Protein AF-A0AA41S5Z2-F1 (afdb_monomer)

Sequence (110 aa):
MTKKETYRRKQRKEHMEEEDEIAALGLGLGPSTSISQEDLEELMICIKKDPYLKPIVEDIETGGPIVMMRYLNDPGVLQKLAQAMGFGDLGDNSVGHNAPNADVEAQTAN

Secondary structure (DSSP, 8-state):
--HHHHHHHHHHHHHHHTTTGGGGGS----S-----HHHHHHHHHHHHH-TTHHHHHHHHHHHHHHHHHHHHT-HHHHHHHHHHTT---SS-------------------

pLDDT: mean 70.24, std 18.86, range [41.06, 94.75]

Solvent-accessible surface area (backbone atoms only — not comparable to full-atom values): 7024 Å² total; per-residue (Å²): 137,54,74,70,55,55,48,57,50,48,56,57,44,58,73,50,52,70,73,51,57,61,71,73,70,77,58,87,72,62,80,78,78,83,72,48,70,68,59,49,52,52,33,51,51,50,39,59,66,34,85,76,46,26,64,54,52,55,46,27,73,73,55,35,72,68,41,42,52,56,45,69,71,32,71,72,55,40,47,53,51,33,41,50,68,69,68,47,80,86,71,83,91,81,84,88,78,82,78,81,77,74,82,84,89,79,83,80,89,132

Radius of gyration: 22.08 Å; Cα contacts (8 Å, |Δi|>4): 39; chains: 1; bounding box: 57×53×43 Å

Foldseek 3Di:
DDPVVVVVVVVVVVVVVVVCPVVPPPPPPDDVPPQDPVNVVVLVVQQCPPPVNVVLVVCCVVVPPVSVVVQVPPPVSVLVNCVSSVNNPPDDDDDDDDDPPPDPPDDDDD

Mean predicted aligned error: 17.23 Å

Organism: Papaver nudicaule (NCBI:txid74823)

Structure (mmCIF, N/CA/C/O backbone):
data_AF-A0AA41S5Z2-F1
#
_entry.id   AF-A0AA41S5Z2-F1
#
loop_
_atom_site.group_PDB
_atom_site.id
_atom_site.type_symbol
_atom_site.label_atom_id
_atom_site.label_alt_id
_atom_site.label_comp_id
_atom_site.label_asym_id
_atom_site.label_entity_id
_atom_site.label_seq_id
_atom_site.pdbx_PDB_ins_code
_atom_site.Cartn_x
_atom_site.Cartn_y
_atom_site.Cartn_z
_atom_site.occupancy
_atom_site.B_iso_or_equiv
_atom_site.auth_seq_id
_atom_site.auth_comp_id
_atom_site.auth_asym_id
_atom_site.auth_atom_id
_atom_site.pdbx_PDB_model_num
ATOM 1 N N . MET A 1 1 ? 42.984 -1.625 29.738 1.00 54.62 1 MET A N 1
ATOM 2 C CA . MET A 1 1 ? 41.620 -2.008 29.301 1.00 54.62 1 MET A CA 1
ATOM 3 C C . MET A 1 1 ? 41.354 -3.452 29.699 1.00 54.62 1 MET A C 1
ATOM 5 O O . MET A 1 1 ? 42.223 -4.289 29.487 1.00 54.62 1 MET A O 1
ATOM 9 N N . THR A 1 2 ? 40.212 -3.746 30.328 1.00 70.75 2 THR A N 1
ATOM 10 C CA . THR A 1 2 ? 39.885 -5.099 30.820 1.00 70.75 2 THR A CA 1
ATOM 11 C C . THR A 1 2 ? 39.111 -5.896 29.769 1.00 70.75 2 THR A C 1
ATOM 13 O O . THR A 1 2 ? 38.352 -5.324 28.990 1.00 70.75 2 THR A O 1
ATOM 16 N N . LYS A 1 3 ? 39.252 -7.231 29.765 1.00 72.81 3 LYS A N 1
ATOM 17 C CA . LYS A 1 3 ? 38.545 -8.133 28.828 1.00 72.81 3 LYS A CA 1
ATOM 18 C C . LYS A 1 3 ? 37.016 -7.937 28.825 1.00 72.81 3 LYS A C 1
ATOM 20 O O . LYS A 1 3 ? 36.357 -8.139 27.811 1.00 72.81 3 LYS A O 1
ATOM 25 N N . LYS A 1 4 ? 36.450 -7.496 29.955 1.00 70.12 4 LYS A N 1
ATOM 26 C CA . LYS A 1 4 ? 35.018 -7.189 30.114 1.00 70.12 4 LYS A CA 1
ATOM 27 C C . LYS A 1 4 ? 34.593 -5.929 29.350 1.00 70.12 4 LYS A C 1
ATOM 29 O O . LYS A 1 4 ? 33.440 -5.805 28.945 1.00 70.12 4 LYS A O 1
ATOM 34 N N . GLU A 1 5 ? 35.510 -4.991 29.147 1.00 73.50 5 GLU A N 1
ATOM 35 C CA . GLU A 1 5 ? 35.255 -3.764 28.397 1.00 73.50 5 GLU A CA 1
ATOM 36 C C . GLU A 1 5 ? 35.348 -3.981 26.888 1.00 73.50 5 GLU A C 1
ATOM 38 O O . GLU A 1 5 ? 34.506 -3.478 26.146 1.00 73.50 5 GLU A O 1
ATOM 43 N N . THR A 1 6 ? 36.276 -4.828 26.439 1.00 72.25 6 THR A N 1
ATOM 44 C CA . THR A 1 6 ? 36.299 -5.308 25.053 1.00 72.25 6 THR A CA 1
ATOM 45 C C . THR A 1 6 ? 35.064 -6.138 24.723 1.00 72.25 6 THR A C 1
ATOM 47 O O . THR A 1 6 ? 34.484 -5.927 23.666 1.00 72.25 6 THR A O 1
ATOM 50 N N . TYR A 1 7 ? 34.586 -6.993 25.634 1.00 67.56 7 TYR A N 1
ATOM 51 C CA . TYR A 1 7 ? 33.338 -7.740 25.430 1.00 67.56 7 TYR A CA 1
ATOM 52 C C . TYR A 1 7 ? 32.114 -6.819 25.325 1.00 67.56 7 TYR A C 1
ATOM 54 O O . TYR A 1 7 ? 31.325 -6.950 24.399 1.00 67.56 7 TYR A O 1
ATOM 62 N N . ARG A 1 8 ? 31.989 -5.814 26.205 1.00 70.94 8 ARG A N 1
ATOM 63 C CA . ARG A 1 8 ? 30.898 -4.821 26.124 1.00 70.94 8 ARG A CA 1
ATOM 64 C C . ARG A 1 8 ? 30.960 -3.919 24.893 1.00 70.94 8 ARG A C 1
ATOM 66 O O . ARG A 1 8 ? 29.935 -3.361 24.514 1.00 70.94 8 ARG A O 1
ATOM 73 N N . ARG A 1 9 ? 32.143 -3.714 24.309 1.00 68.62 9 ARG A N 1
ATOM 74 C CA . ARG A 1 9 ? 32.287 -3.041 23.010 1.00 68.62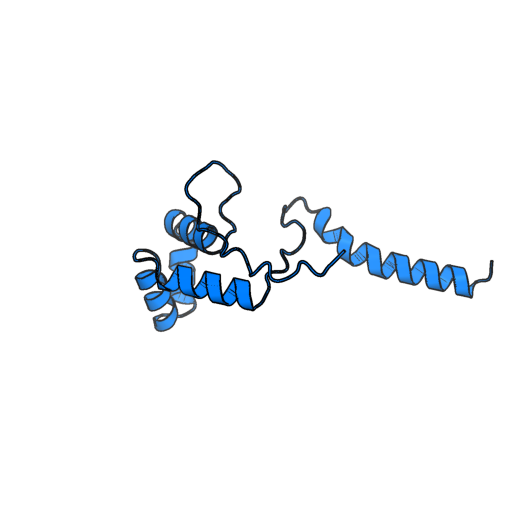 9 ARG A CA 1
ATOM 75 C C . ARG A 1 9 ? 31.954 -3.973 21.852 1.00 68.62 9 ARG A C 1
ATOM 77 O O . ARG A 1 9 ? 31.330 -3.517 20.908 1.00 68.62 9 ARG A O 1
ATOM 84 N N . LYS A 1 10 ? 32.328 -5.250 21.945 1.00 67.81 10 LYS A N 1
ATOM 85 C CA . LYS A 1 10 ? 32.035 -6.258 20.923 1.00 67.81 10 LYS A CA 1
ATOM 86 C C . LYS A 1 10 ? 30.533 -6.521 20.814 1.00 67.81 10 LYS A C 1
ATOM 88 O O . LYS A 1 10 ? 29.994 -6.393 19.732 1.00 67.81 10 LYS A O 1
ATOM 93 N N . GLN A 1 11 ? 29.857 -6.701 21.945 1.00 60.00 11 GLN A N 1
ATOM 94 C CA . GLN A 1 11 ? 28.401 -6.876 22.005 1.00 60.00 11 GLN A CA 1
ATOM 95 C C . GLN A 1 11 ? 27.626 -5.638 21.517 1.00 60.00 11 GLN A C 1
ATOM 97 O O . GLN A 1 11 ? 26.574 -5.767 20.911 1.00 60.00 11 GLN A O 1
ATOM 102 N N . ARG A 1 12 ? 28.163 -4.424 21.726 1.00 61.88 12 ARG A N 1
ATOM 103 C CA . ARG A 1 12 ? 27.578 -3.187 21.173 1.00 61.88 12 ARG A CA 1
ATOM 104 C C . ARG A 1 12 ? 27.844 -2.985 19.680 1.00 61.88 12 ARG A C 1
ATOM 106 O O . ARG A 1 12 ? 27.122 -2.216 19.066 1.00 61.88 12 ARG A O 1
ATOM 113 N N . LYS A 1 13 ? 28.879 -3.620 19.123 1.00 56.84 13 LYS A N 1
ATOM 114 C CA . LYS A 1 13 ? 29.130 -3.631 17.677 1.00 56.84 13 LYS A CA 1
ATOM 115 C C . LYS A 1 13 ? 28.305 -4.705 16.978 1.00 56.84 13 LYS A C 1
ATOM 117 O O . LYS A 1 13 ? 27.675 -4.393 15.987 1.00 56.84 13 LYS A O 1
ATOM 122 N N . GLU A 1 14 ? 28.229 -5.908 17.544 1.00 59.59 14 GLU A N 1
ATOM 123 C CA . GLU A 1 14 ? 27.405 -7.001 17.007 1.00 59.59 14 GLU A CA 1
ATOM 124 C C . GLU A 1 14 ? 25.915 -6.605 16.955 1.00 59.59 14 GLU A C 1
ATOM 126 O O . GLU A 1 14 ? 25.272 -6.820 15.940 1.00 59.59 14 GLU A O 1
ATOM 131 N N . HIS A 1 15 ? 25.394 -5.901 17.970 1.00 48.28 15 HIS A N 1
ATOM 132 C CA . HIS A 1 15 ? 24.005 -5.402 17.981 1.00 48.28 15 HIS A CA 1
ATOM 133 C C . HIS A 1 15 ? 23.759 -4.157 17.097 1.00 48.28 15 HIS A C 1
ATOM 135 O O . HIS A 1 15 ? 22.641 -3.657 17.029 1.00 48.28 15 HIS A O 1
ATOM 141 N N . MET A 1 16 ? 24.807 -3.602 16.483 1.00 47.47 16 MET A N 1
ATOM 142 C CA . MET A 1 16 ? 24.726 -2.456 15.567 1.00 47.47 16 MET A CA 1
ATOM 143 C C . MET A 1 16 ? 24.994 -2.881 14.115 1.00 47.47 16 MET A C 1
ATOM 145 O O . MET A 1 16 ? 24.580 -2.184 13.201 1.00 47.47 16 MET A O 1
ATOM 149 N N . GLU A 1 17 ? 25.646 -4.030 13.904 1.00 50.41 17 GLU A N 1
ATOM 150 C CA . GLU A 1 17 ? 25.942 -4.595 12.580 1.00 50.41 17 GLU A CA 1
ATOM 151 C C . GLU A 1 17 ? 24.773 -5.422 12.002 1.00 50.41 17 GLU A C 1
ATOM 153 O O . GLU A 1 17 ? 24.702 -5.574 10.789 1.00 50.41 17 GLU A O 1
ATOM 158 N N . GLU A 1 18 ? 23.816 -5.885 12.819 1.00 50.81 18 GLU A N 1
ATOM 159 C CA . GLU A 1 18 ? 22.591 -6.549 12.319 1.00 50.81 18 GLU A CA 1
ATOM 160 C C . GLU A 1 18 ? 21.578 -5.552 11.709 1.00 50.81 18 GLU A C 1
ATOM 162 O O . GLU A 1 18 ? 20.816 -5.906 10.815 1.00 50.81 18 GLU A O 1
ATOM 167 N N . GLU A 1 19 ? 21.625 -4.276 12.110 1.00 50.69 19 GLU A N 1
ATOM 168 C CA . GLU A 1 19 ? 20.774 -3.201 11.563 1.00 50.69 19 GLU A CA 1
ATOM 169 C C . GLU A 1 19 ? 21.356 -2.574 10.273 1.00 50.69 19 GLU A C 1
ATOM 171 O O . GLU A 1 19 ? 20.627 -1.944 9.509 1.00 50.69 19 GLU A O 1
ATOM 176 N N . ASP A 1 20 ? 22.654 -2.765 9.997 1.00 47.16 20 ASP A N 1
ATOM 177 C CA . ASP A 1 20 ? 23.347 -2.207 8.817 1.00 47.16 20 ASP A CA 1
ATOM 178 C C . ASP A 1 20 ? 23.361 -3.178 7.611 1.00 47.16 20 ASP A C 1
ATOM 180 O O . ASP A 1 20 ? 23.601 -2.761 6.475 1.00 47.16 20 ASP A O 1
ATOM 184 N N . GLU A 1 21 ? 23.076 -4.475 7.805 1.00 44.22 21 GLU A N 1
ATOM 185 C CA . GLU A 1 21 ? 23.125 -5.471 6.716 1.00 44.22 21 GLU A CA 1
ATOM 186 C C . GLU A 1 21 ? 21.994 -5.300 5.680 1.00 44.22 21 GLU A C 1
ATOM 188 O O . GLU A 1 21 ? 22.167 -5.641 4.506 1.00 44.22 21 GLU A O 1
ATOM 193 N N . ILE A 1 22 ? 20.868 -4.683 6.059 1.00 48.72 22 ILE A N 1
ATOM 194 C CA . ILE A 1 22 ? 19.761 -4.382 5.130 1.00 48.72 22 ILE A CA 1
ATOM 195 C C . ILE A 1 22 ? 20.125 -3.273 4.128 1.00 48.72 22 ILE A C 1
ATOM 197 O O . ILE A 1 22 ? 19.588 -3.241 3.021 1.00 48.72 22 ILE A O 1
ATOM 201 N N . ALA A 1 23 ? 21.085 -2.403 4.461 1.00 46.62 23 ALA A N 1
ATOM 202 C CA . ALA A 1 23 ? 21.546 -1.337 3.571 1.00 46.62 23 ALA A CA 1
ATOM 203 C C . ALA A 1 23 ? 22.425 -1.857 2.412 1.00 46.62 23 ALA A C 1
ATOM 205 O O . ALA A 1 23 ? 22.542 -1.202 1.374 1.00 46.62 23 ALA A O 1
ATOM 206 N N . ALA A 1 24 ? 23.034 -3.041 2.552 1.00 43.94 24 ALA A N 1
ATOM 207 C CA . ALA A 1 24 ? 24.027 -3.556 1.605 1.00 43.94 24 ALA A CA 1
ATOM 208 C C . ALA A 1 24 ? 23.436 -4.313 0.398 1.00 43.94 24 ALA A C 1
ATOM 210 O O . ALA A 1 24 ? 24.149 -4.550 -0.579 1.00 43.94 24 ALA A O 1
ATOM 211 N N . LEU A 1 25 ? 22.146 -4.672 0.418 1.00 45.78 25 LEU A N 1
ATOM 212 C CA . LEU A 1 25 ? 21.514 -5.453 -0.658 1.00 45.78 25 LEU A CA 1
ATOM 213 C C . LEU A 1 25 ? 20.907 -4.623 -1.798 1.00 45.78 25 LEU A C 1
ATOM 215 O O . LEU A 1 25 ? 20.258 -5.189 -2.674 1.00 45.78 25 LEU A O 1
ATOM 219 N N . GLY A 1 26 ? 21.122 -3.304 -1.843 1.00 43.88 26 GLY A N 1
ATOM 220 C CA . GLY A 1 26 ? 20.739 -2.481 -3.001 1.00 43.88 26 GLY A CA 1
ATOM 221 C C . GLY A 1 26 ? 19.235 -2.464 -3.317 1.00 43.88 26 GLY A C 1
ATOM 222 O O . GLY A 1 26 ? 18.827 -1.935 -4.349 1.00 43.88 26 GLY A O 1
ATOM 223 N N . LEU A 1 27 ? 18.402 -3.010 -2.431 1.00 49.06 27 LEU A N 1
ATOM 224 C CA . LEU A 1 27 ? 16.971 -2.770 -2.403 1.00 49.06 27 LEU A CA 1
ATOM 225 C C . LEU A 1 27 ? 16.790 -1.552 -1.509 1.00 49.06 27 LEU A C 1
ATOM 227 O O . LEU A 1 27 ? 16.849 -1.672 -0.292 1.00 49.06 27 LEU A O 1
ATOM 231 N N . GLY A 1 28 ? 16.662 -0.377 -2.127 1.00 44.19 28 GLY A N 1
ATOM 232 C CA . GLY A 1 28 ? 16.548 0.932 -1.477 1.00 44.19 28 GLY A CA 1
ATOM 233 C C . GLY A 1 28 ? 15.281 1.128 -0.640 1.00 44.19 28 GLY A C 1
ATOM 234 O O . GLY A 1 28 ? 14.576 2.115 -0.812 1.00 44.19 28 GLY A O 1
ATOM 235 N N . LEU A 1 29 ? 14.989 0.209 0.274 1.00 48.81 29 LEU A N 1
ATOM 236 C CA . LEU A 1 29 ? 14.151 0.464 1.430 1.00 48.81 29 LEU A CA 1
ATOM 237 C C . LEU A 1 29 ? 15.079 1.105 2.462 1.00 48.81 29 LEU A C 1
ATOM 239 O O . LEU A 1 29 ? 15.788 0.420 3.193 1.00 48.81 29 LEU A O 1
ATOM 243 N N . GLY A 1 30 ? 15.146 2.439 2.410 1.00 50.53 30 GLY A N 1
ATOM 244 C CA . GLY A 1 30 ? 15.841 3.268 3.394 1.00 50.53 30 GLY A CA 1
ATOM 245 C C . GLY A 1 30 ? 15.284 3.074 4.814 1.00 50.53 30 GLY A C 1
ATOM 246 O O . GLY A 1 30 ? 14.506 2.144 5.032 1.00 50.53 30 GLY A O 1
ATOM 247 N N . PRO A 1 31 ? 15.666 3.924 5.792 1.00 52.59 31 PRO A N 1
ATOM 248 C CA . PRO A 1 31 ? 15.248 3.760 7.185 1.00 52.59 31 PRO A CA 1
ATOM 249 C C . PRO A 1 31 ? 13.747 3.510 7.211 1.00 52.59 31 PRO A C 1
ATOM 251 O O . PRO A 1 31 ? 13.013 4.313 6.636 1.00 52.59 31 PRO A O 1
ATOM 254 N N . SER A 1 32 ? 13.333 2.374 7.791 1.00 52.91 32 SER A N 1
ATOM 255 C CA . SER A 1 32 ? 11.927 2.017 7.977 1.00 52.91 32 SER A CA 1
ATOM 256 C C . SER A 1 32 ? 11.227 3.275 8.445 1.00 52.91 32 SER A C 1
ATOM 258 O O . SER A 1 32 ? 11.471 3.706 9.572 1.00 52.91 32 SER A O 1
ATOM 260 N N . THR A 1 33 ? 10.476 3.926 7.554 1.00 56.34 33 THR A N 1
ATOM 261 C CA . THR A 1 33 ? 9.827 5.196 7.853 1.00 56.34 33 THR A CA 1
ATOM 262 C C . THR A 1 33 ? 8.943 4.894 9.040 1.00 56.34 33 THR A C 1
ATOM 264 O O . THR A 1 33 ? 7.969 4.157 8.901 1.00 56.34 33 THR A O 1
ATOM 267 N N . SER A 1 34 ? 9.360 5.323 10.229 1.00 67.44 34 SER A N 1
ATOM 268 C CA . SER A 1 34 ? 8.626 5.090 11.459 1.00 67.44 34 SER A CA 1
ATOM 269 C C . SER A 1 34 ? 7.425 6.012 11.393 1.00 67.44 34 SER A C 1
ATOM 271 O O . SER A 1 34 ? 7.486 7.165 11.807 1.00 67.44 34 SER A O 1
ATOM 273 N N . ILE A 1 35 ? 6.383 5.519 10.744 1.00 75.38 35 ILE A N 1
ATOM 274 C CA . ILE A 1 35 ? 5.089 6.160 10.660 1.00 75.38 35 ILE A CA 1
ATOM 275 C C . ILE A 1 35 ? 4.420 6.018 12.027 1.00 75.38 35 ILE A C 1
ATOM 277 O O . ILE A 1 35 ? 4.334 4.912 12.571 1.00 75.38 35 ILE A O 1
ATOM 281 N N . SER A 1 36 ? 3.988 7.144 12.591 1.00 84.81 36 SER A N 1
ATOM 282 C CA . SER A 1 36 ? 3.239 7.165 13.845 1.00 84.81 36 SER A CA 1
ATOM 283 C C . SER A 1 36 ? 1.866 6.532 13.630 1.00 84.81 36 SER A C 1
ATOM 285 O O . SER A 1 36 ? 1.342 6.512 12.514 1.00 84.81 36 SER A O 1
ATOM 287 N N . GLN A 1 37 ? 1.255 6.012 14.695 1.00 84.44 37 GLN A N 1
ATOM 288 C CA . GLN A 1 37 ? -0.087 5.443 14.578 1.00 84.44 37 GLN A CA 1
ATOM 289 C C . GLN A 1 37 ? -1.097 6.511 14.125 1.00 84.44 37 GLN A C 1
ATOM 291 O O . GLN A 1 37 ? -1.930 6.211 13.273 1.00 84.44 37 GLN A O 1
ATOM 296 N N . GLU A 1 38 ? -0.984 7.748 14.631 1.00 85.81 38 GLU A N 1
ATOM 297 C CA . GLU A 1 38 ? -1.832 8.861 14.186 1.00 85.81 38 GLU A CA 1
ATOM 298 C C . GLU A 1 38 ? -1.704 9.134 12.678 1.00 85.81 38 GLU A C 1
ATOM 300 O O . GLU A 1 38 ? -2.711 9.190 11.973 1.00 85.81 38 GLU A O 1
ATOM 305 N N . ASP A 1 39 ? -0.476 9.185 12.162 1.00 82.94 39 ASP A N 1
ATOM 306 C CA . ASP A 1 39 ? -0.193 9.433 10.748 1.00 82.94 39 ASP A CA 1
ATOM 307 C C . ASP A 1 39 ? -0.751 8.299 9.869 1.00 82.94 39 ASP A C 1
ATOM 309 O O . ASP A 1 39 ? -1.279 8.532 8.780 1.00 82.94 39 ASP A O 1
ATOM 313 N N . LEU A 1 40 ? -0.692 7.051 10.350 1.00 84.81 40 LEU A N 1
ATOM 314 C CA . LEU A 1 40 ? -1.274 5.899 9.658 1.00 84.81 40 LEU A CA 1
ATOM 315 C C . LEU A 1 40 ? -2.795 5.965 9.604 1.00 84.81 40 LEU A C 1
ATOM 317 O O . LEU A 1 40 ? -3.383 5.686 8.559 1.00 84.81 40 LEU A O 1
ATOM 321 N N . GLU A 1 41 ? -3.438 6.321 10.711 1.00 87.56 41 GLU A N 1
ATOM 322 C CA . GLU A 1 41 ? -4.888 6.492 10.763 1.00 87.56 41 GLU A CA 1
ATOM 323 C C . GLU A 1 41 ? -5.342 7.609 9.814 1.00 87.56 41 GLU A C 1
ATOM 325 O O . GLU A 1 41 ? -6.296 7.417 9.053 1.00 87.56 41 GLU A O 1
ATOM 330 N N . GLU A 1 42 ? -4.627 8.735 9.775 1.00 87.38 42 GLU A N 1
ATOM 331 C CA . GLU A 1 42 ? -4.903 9.831 8.844 1.00 87.38 42 GLU A CA 1
ATOM 332 C C . GLU A 1 42 ? -4.742 9.415 7.377 1.00 87.38 42 GLU A C 1
ATOM 334 O O . GLU A 1 42 ? -5.627 9.694 6.558 1.00 87.38 42 GLU A O 1
ATOM 339 N N . LEU A 1 43 ? -3.675 8.686 7.037 1.00 86.94 43 LEU A N 1
ATOM 340 C CA . LEU A 1 43 ? -3.469 8.154 5.686 1.00 86.94 43 LEU A CA 1
ATOM 341 C C . LEU A 1 43 ? -4.587 7.182 5.296 1.00 86.94 43 LEU A C 1
ATOM 343 O O . LEU A 1 43 ? -5.137 7.274 4.198 1.00 86.94 43 LEU A O 1
ATOM 347 N N . MET A 1 44 ? -4.999 6.297 6.207 1.00 86.19 44 MET A N 1
ATOM 348 C CA . MET A 1 44 ? -6.109 5.369 5.970 1.00 86.19 44 MET A CA 1
ATOM 349 C C . MET A 1 44 ? -7.435 6.104 5.756 1.00 86.19 44 MET A C 1
ATOM 351 O O . MET A 1 44 ? -8.223 5.725 4.884 1.00 86.19 44 MET A O 1
ATOM 355 N N . ILE A 1 45 ? -7.683 7.182 6.501 1.00 87.94 45 ILE A N 1
ATOM 356 C CA . ILE A 1 45 ? -8.849 8.044 6.292 1.00 87.94 45 ILE A CA 1
ATOM 357 C C . ILE A 1 45 ? -8.787 8.704 4.909 1.00 87.94 45 ILE A C 1
ATOM 359 O O . ILE A 1 45 ? -9.806 8.745 4.216 1.00 87.94 45 ILE A O 1
ATOM 363 N N . CYS A 1 46 ? -7.621 9.198 4.490 1.00 86.12 46 CYS A N 1
ATOM 364 C CA . CYS A 1 46 ? -7.431 9.798 3.169 1.00 86.12 46 CYS A CA 1
ATOM 365 C C . CYS A 1 46 ? -7.697 8.786 2.046 1.00 86.12 46 CYS A C 1
ATOM 367 O O . CYS A 1 46 ? -8.486 9.065 1.144 1.00 86.12 46 CYS A O 1
ATOM 369 N N . ILE A 1 47 ? -7.136 7.579 2.152 1.00 89.12 47 ILE A N 1
ATOM 370 C CA . ILE A 1 47 ? -7.333 6.477 1.198 1.00 89.12 47 ILE A CA 1
ATOM 371 C C . ILE A 1 47 ? -8.816 6.098 1.082 1.00 89.12 47 ILE A C 1
ATOM 373 O O . ILE A 1 47 ? -9.330 5.933 -0.023 1.00 89.12 47 ILE A O 1
ATOM 377 N N . LYS A 1 48 ? -9.535 6.001 2.208 1.00 87.38 48 LYS A N 1
ATOM 378 C CA . LYS A 1 48 ? -10.971 5.664 2.223 1.00 87.38 48 LYS A CA 1
ATOM 379 C C . LYS A 1 48 ? -11.874 6.789 1.705 1.00 87.38 48 LYS A C 1
ATOM 381 O O . LYS A 1 48 ? -13.004 6.524 1.293 1.00 87.38 48 LYS A O 1
ATOM 386 N N . LYS A 1 49 ? -11.415 8.043 1.750 1.00 88.38 49 LYS A N 1
ATOM 387 C CA . LYS A 1 49 ? -12.144 9.213 1.231 1.00 88.38 49 LYS A CA 1
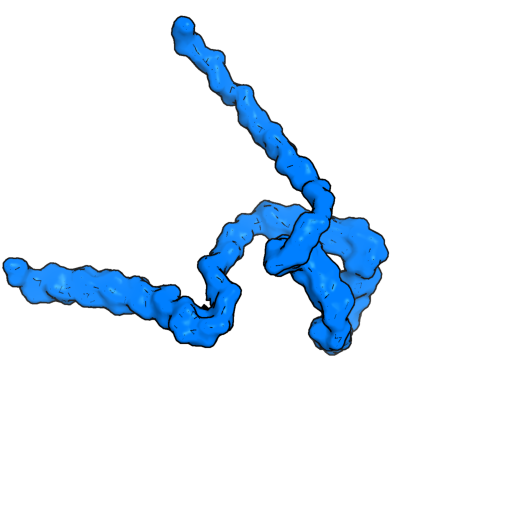ATOM 388 C C . LYS A 1 49 ? -11.903 9.460 -0.257 1.00 88.38 49 LYS A C 1
ATOM 390 O O . LYS A 1 49 ? -12.733 10.119 -0.883 1.00 88.38 49 LYS A O 1
ATOM 395 N N . ASP A 1 50 ? -10.808 8.956 -0.817 1.00 88.69 50 ASP A N 1
ATOM 396 C CA . ASP A 1 50 ? -10.501 9.122 -2.233 1.00 88.69 50 ASP A CA 1
ATOM 397 C C . ASP A 1 50 ? -11.548 8.390 -3.105 1.00 88.69 50 ASP A C 1
ATOM 399 O O . ASP A 1 50 ? -11.757 7.186 -2.944 1.00 88.69 50 ASP A O 1
ATOM 403 N N . PRO A 1 51 ? -12.234 9.082 -4.036 1.00 89.56 51 PRO A N 1
ATOM 404 C CA . PRO A 1 51 ? -13.332 8.503 -4.812 1.00 89.56 51 PRO A CA 1
ATOM 405 C C . PRO A 1 51 ? -12.888 7.389 -5.770 1.00 89.56 51 PRO A C 1
ATOM 407 O O . PRO A 1 51 ? -13.722 6.593 -6.199 1.00 89.56 51 PRO A O 1
ATOM 410 N N . TYR A 1 52 ? -11.602 7.333 -6.119 1.00 88.50 52 TYR A N 1
ATOM 411 C CA . TYR A 1 52 ? -11.030 6.299 -6.970 1.00 88.50 52 TYR A CA 1
ATOM 412 C C . TYR A 1 52 ? -10.553 5.091 -6.152 1.00 88.50 52 TYR A C 1
ATOM 414 O O . TYR A 1 52 ? -10.771 3.954 -6.565 1.00 88.50 52 TYR A O 1
ATOM 422 N N . LEU A 1 53 ? -9.929 5.314 -4.993 1.00 90.25 53 LEU A N 1
ATOM 423 C CA . LEU A 1 53 ? -9.419 4.242 -4.133 1.00 90.25 53 LEU A CA 1
ATOM 424 C C . LEU A 1 53 ? -10.506 3.606 -3.268 1.00 90.25 53 LEU A C 1
ATOM 426 O O . LEU A 1 53 ? -10.441 2.410 -3.000 1.00 90.25 53 LEU A O 1
ATOM 430 N N . LYS A 1 54 ? -11.536 4.357 -2.876 1.00 91.00 54 LYS A N 1
ATOM 431 C CA . LYS A 1 54 ? -12.665 3.855 -2.085 1.00 91.00 54 LYS A CA 1
ATOM 432 C C . LYS A 1 54 ? -13.272 2.543 -2.616 1.00 91.00 54 LYS A C 1
ATOM 434 O O . LYS A 1 54 ? -13.303 1.585 -1.847 1.00 91.00 54 LYS A O 1
ATOM 439 N N . PRO A 1 55 ? -13.706 2.431 -3.890 1.00 92.06 55 PRO A N 1
ATOM 440 C CA . PRO A 1 55 ? -14.277 1.179 -4.396 1.00 92.06 55 PRO A CA 1
ATOM 441 C C . PRO A 1 55 ? -13.268 0.022 -4.411 1.00 92.06 55 PRO A C 1
ATOM 443 O O . PRO A 1 55 ? -13.656 -1.130 -4.265 1.00 92.06 55 PRO A O 1
ATOM 446 N N . ILE A 1 56 ? -11.974 0.318 -4.562 1.00 91.81 56 ILE A N 1
ATOM 447 C CA . ILE A 1 56 ? -10.900 -0.682 -4.545 1.00 91.81 56 ILE A CA 1
ATOM 448 C C . ILE A 1 56 ? -10.735 -1.240 -3.129 1.00 91.81 56 ILE A C 1
ATOM 450 O O . ILE A 1 56 ? -10.679 -2.452 -2.941 1.00 91.81 56 ILE A O 1
ATOM 454 N N . VAL A 1 57 ? -10.700 -0.360 -2.127 1.00 90.38 57 VAL A N 1
ATOM 455 C CA . VAL A 1 57 ? -10.599 -0.744 -0.713 1.00 90.38 57 VAL A CA 1
ATOM 456 C C . VAL A 1 57 ? -11.824 -1.543 -0.277 1.00 90.38 57 VAL A C 1
ATOM 458 O O . VAL A 1 57 ? -11.662 -2.581 0.354 1.00 90.38 57 VAL A O 1
ATOM 461 N N . GLU A 1 58 ? -13.032 -1.123 -0.658 1.00 93.75 58 GLU A N 1
ATOM 462 C CA . GLU A 1 58 ? -14.275 -1.851 -0.359 1.00 93.75 58 GLU A CA 1
ATOM 463 C C . GLU A 1 58 ? -14.305 -3.251 -1.011 1.00 93.75 58 GLU A C 1
ATOM 465 O O . GLU A 1 58 ? -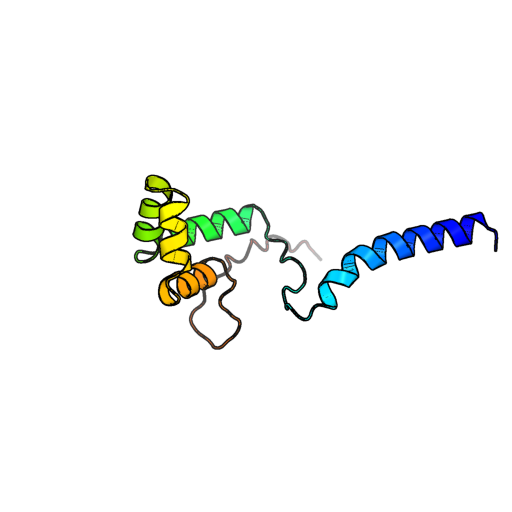14.718 -4.228 -0.375 1.00 93.75 58 GLU A O 1
ATOM 470 N N . ASP A 1 59 ? -13.824 -3.381 -2.255 1.00 93.69 59 ASP A N 1
ATOM 471 C CA . ASP A 1 59 ? -13.725 -4.677 -2.946 1.00 93.69 59 ASP A CA 1
ATOM 472 C C . ASP A 1 59 ? -12.676 -5.587 -2.285 1.00 93.69 59 ASP A C 1
ATOM 474 O O . ASP A 1 59 ? -12.883 -6.793 -2.158 1.00 93.69 59 ASP A O 1
ATOM 478 N N . ILE A 1 60 ? -11.571 -5.024 -1.784 1.00 92.38 60 ILE A N 1
ATOM 479 C CA . ILE A 1 60 ? -10.560 -5.763 -1.013 1.00 92.38 60 ILE A CA 1
ATOM 480 C C . ILE A 1 60 ? -11.101 -6.193 0.358 1.00 92.38 60 ILE A C 1
ATOM 482 O O . ILE A 1 60 ? -10.885 -7.336 0.758 1.00 92.38 60 ILE A O 1
ATOM 486 N N . GLU A 1 61 ? -11.815 -5.319 1.075 1.00 91.69 61 GLU A N 1
ATOM 487 C CA . GLU A 1 61 ? -12.447 -5.637 2.365 1.00 91.69 61 GLU A CA 1
ATOM 488 C C . GLU A 1 61 ? -13.478 -6.772 2.212 1.00 91.69 61 GLU A C 1
ATOM 490 O O . GLU A 1 61 ? -13.583 -7.637 3.083 1.00 91.69 61 GLU A O 1
ATOM 495 N N . THR A 1 62 ? -14.186 -6.817 1.079 1.00 94.75 62 THR A N 1
ATOM 496 C CA . THR A 1 62 ? -15.203 -7.840 0.784 1.00 94.75 62 THR A CA 1
ATOM 497 C C . THR A 1 62 ? -14.604 -9.136 0.229 1.00 94.75 62 THR A C 1
ATOM 499 O O . THR A 1 62 ? -14.994 -10.234 0.626 1.00 94.75 62 THR A O 1
ATOM 502 N N . GLY A 1 63 ? -13.677 -9.029 -0.723 1.00 91.62 63 GLY A N 1
ATOM 503 C CA . GLY A 1 63 ? -13.127 -10.153 -1.484 1.00 91.62 63 GLY A CA 1
ATOM 504 C C . GLY A 1 63 ? -11.804 -10.710 -0.951 1.00 91.62 63 GLY A C 1
ATOM 505 O O . GLY A 1 63 ? -11.323 -11.743 -1.428 1.00 91.62 63 GLY A O 1
ATOM 506 N N . GLY A 1 64 ? -11.214 -10.050 0.044 1.00 92.06 64 GLY A N 1
ATOM 507 C CA . GLY A 1 64 ? -10.047 -10.520 0.774 1.00 92.06 64 GLY A CA 1
ATOM 508 C C . GLY A 1 64 ? -8.756 -10.588 -0.060 1.00 92.06 64 GLY A C 1
ATOM 509 O O . GLY A 1 64 ? -8.599 -9.893 -1.070 1.00 92.06 64 GLY A O 1
ATOM 510 N N . PRO A 1 65 ? -7.796 -11.447 0.341 1.00 90.44 65 PRO A N 1
ATOM 511 C CA . PRO A 1 65 ? -6.449 -11.480 -0.241 1.00 90.44 65 PRO A CA 1
ATOM 512 C C . PRO A 1 65 ? -6.400 -11.754 -1.751 1.00 90.44 65 PRO A C 1
ATOM 514 O O . PRO A 1 65 ? -5.497 -11.279 -2.437 1.00 90.44 65 PRO A O 1
ATOM 517 N N . ILE A 1 66 ? -7.375 -12.500 -2.284 1.00 92.94 66 ILE A N 1
ATOM 518 C CA . ILE A 1 66 ? -7.448 -12.815 -3.719 1.00 92.94 66 ILE A CA 1
ATOM 519 C C . ILE A 1 66 ? -7.695 -11.539 -4.533 1.00 92.94 66 ILE A C 1
ATOM 521 O O . ILE A 1 66 ? -7.054 -11.325 -5.561 1.00 92.94 66 ILE A O 1
ATOM 525 N N . VAL A 1 67 ? -8.604 -10.675 -4.072 1.00 93.06 67 VAL A N 1
ATOM 526 C CA . VAL A 1 67 ? -8.902 -9.401 -4.738 1.00 93.06 67 VAL A CA 1
ATOM 527 C C . VAL A 1 67 ? -7.733 -8.434 -4.609 1.00 93.06 67 VAL A C 1
ATOM 529 O O . VAL A 1 67 ? -7.348 -7.828 -5.608 1.00 93.06 67 VAL A O 1
ATOM 532 N N . MET A 1 68 ? -7.106 -8.374 -3.430 1.00 90.06 68 MET A N 1
ATOM 533 C CA . MET A 1 68 ? -5.879 -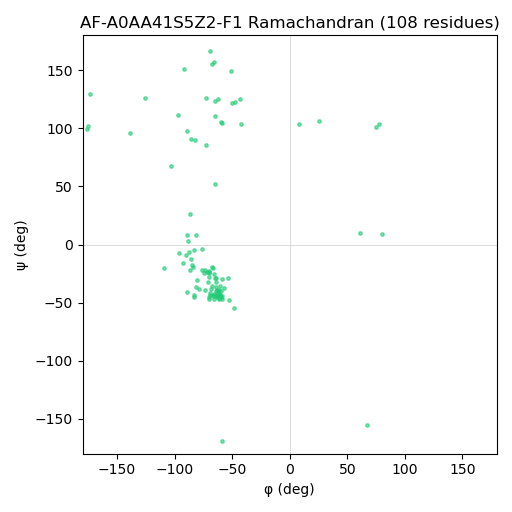7.601 -3.221 1.00 90.06 68 MET A CA 1
ATOM 534 C C . MET A 1 68 ? -4.807 -7.968 -4.255 1.00 90.06 68 MET A C 1
ATOM 536 O O . MET A 1 68 ? -4.264 -7.085 -4.911 1.00 90.06 68 MET A O 1
ATOM 540 N N . MET A 1 69 ? -4.554 -9.262 -4.488 1.00 93.00 69 MET A N 1
ATOM 541 C CA . MET A 1 69 ? -3.587 -9.694 -5.505 1.00 93.00 69 MET A CA 1
ATOM 542 C C . MET A 1 69 ? -3.912 -9.169 -6.906 1.00 93.00 69 MET A C 1
ATOM 544 O O . MET A 1 69 ? -2.991 -8.814 -7.635 1.00 93.00 69 MET A O 1
ATOM 548 N N . ARG A 1 70 ? -5.186 -9.091 -7.309 1.00 93.19 70 ARG A N 1
ATOM 549 C CA . ARG A 1 70 ? -5.545 -8.531 -8.626 1.00 93.19 70 ARG A CA 1
ATOM 550 C C . ARG A 1 70 ? -5.117 -7.070 -8.741 1.00 93.19 70 ARG A C 1
ATOM 552 O O . ARG A 1 70 ? -4.498 -6.708 -9.733 1.00 93.19 70 ARG A O 1
ATOM 559 N N . TYR A 1 71 ? -5.389 -6.271 -7.713 1.00 91.12 71 TYR A N 1
ATOM 560 C CA . TYR A 1 71 ? -5.023 -4.856 -7.685 1.00 91.12 71 TYR A CA 1
ATOM 561 C C . TYR A 1 71 ? -3.518 -4.621 -7.545 1.00 91.12 71 TYR A C 1
ATOM 563 O O . TYR A 1 71 ? -2.996 -3.685 -8.139 1.00 91.12 71 TYR A O 1
ATOM 571 N N . LEU A 1 72 ? -2.798 -5.503 -6.849 1.00 88.19 72 LEU A N 1
ATOM 572 C CA . LEU A 1 72 ? -1.333 -5.468 -6.791 1.00 88.19 72 LEU A CA 1
ATOM 573 C C . LEU A 1 72 ? -0.664 -5.805 -8.136 1.00 88.19 72 LEU A C 1
ATOM 575 O O . LEU A 1 72 ? 0.495 -5.455 -8.337 1.00 88.19 72 LEU A O 1
ATOM 579 N N . ASN A 1 73 ? -1.377 -6.459 -9.059 1.00 91.75 73 ASN A N 1
ATOM 580 C CA . ASN A 1 73 ? -0.910 -6.692 -10.430 1.00 91.75 73 ASN A CA 1
ATOM 581 C C . ASN A 1 73 ? -1.263 -5.541 -11.393 1.00 91.75 73 ASN A C 1
ATOM 583 O O . ASN A 1 73 ? -0.828 -5.567 -12.545 1.00 91.75 73 ASN A O 1
ATOM 587 N N . ASP A 1 74 ? -2.040 -4.544 -10.954 1.00 92.31 74 ASP A N 1
ATOM 588 C CA . ASP A 1 74 ? -2.367 -3.359 -11.746 1.00 92.31 74 ASP A CA 1
ATOM 589 C C . ASP A 1 74 ? -1.416 -2.204 -11.369 1.00 92.31 74 ASP A C 1
ATOM 591 O O . ASP A 1 74 ? -1.502 -1.662 -10.261 1.00 92.31 74 ASP A O 1
ATOM 595 N N . PRO A 1 75 ? -0.507 -1.790 -12.272 1.00 89.06 75 PRO A N 1
ATOM 596 C CA . PRO A 1 75 ? 0.473 -0.752 -11.966 1.00 89.06 75 PRO A CA 1
ATOM 597 C C . PRO A 1 75 ? -0.166 0.619 -11.702 1.00 89.06 75 PRO A C 1
ATOM 599 O O . PRO A 1 75 ? 0.380 1.401 -10.926 1.00 89.06 75 PRO A O 1
ATOM 602 N N . GLY A 1 76 ? -1.321 0.919 -12.306 1.00 89.25 76 GLY A N 1
ATOM 603 C CA . GLY A 1 76 ? -2.019 2.188 -12.101 1.00 89.25 76 GLY A CA 1
ATOM 604 C C . GLY A 1 76 ? -2.688 2.259 -10.730 1.00 89.25 76 GLY A C 1
ATOM 605 O O . GLY A 1 76 ? -2.645 3.297 -10.066 1.00 89.25 76 GLY A O 1
ATOM 606 N N . VAL A 1 77 ? -3.261 1.145 -10.274 1.00 89.50 77 VAL A N 1
ATOM 607 C CA . VAL A 1 77 ? -3.843 1.050 -8.929 1.00 89.50 77 VAL A CA 1
ATOM 608 C C . VAL A 1 77 ? -2.754 1.065 -7.864 1.00 89.50 77 VAL A C 1
ATOM 610 O O . VAL A 1 77 ? -2.863 1.815 -6.893 1.00 89.50 77 VAL A O 1
ATOM 613 N N . LEU A 1 78 ? -1.681 0.301 -8.069 1.00 88.50 78 LEU A N 1
ATOM 614 C CA . LEU A 1 78 ? -0.559 0.254 -7.140 1.00 88.50 78 LEU A CA 1
ATOM 615 C C . LEU A 1 78 ? 0.097 1.629 -6.972 1.00 88.50 78 LEU A C 1
ATOM 617 O O . LEU A 1 78 ? 0.361 2.037 -5.844 1.00 88.50 78 LEU A O 1
ATOM 621 N N . GLN A 1 79 ? 0.303 2.371 -8.065 1.00 89.00 79 GLN A N 1
ATOM 622 C CA . GLN A 1 79 ? 0.866 3.722 -8.011 1.00 89.00 79 GLN A CA 1
ATOM 623 C C . GLN A 1 79 ? -0.002 4.669 -7.176 1.00 89.00 79 GLN A C 1
ATOM 625 O O . GLN A 1 79 ? 0.513 5.392 -6.328 1.00 89.00 79 GLN A O 1
ATOM 630 N N . LYS A 1 80 ? -1.322 4.650 -7.376 1.00 88.38 80 LYS A N 1
ATOM 631 C CA . LYS A 1 80 ? -2.244 5.514 -6.627 1.00 88.38 80 LYS A CA 1
ATOM 632 C C . LYS A 1 80 ? -2.326 5.135 -5.152 1.00 88.38 80 LYS A C 1
ATOM 634 O O . LYS A 1 80 ? -2.372 6.021 -4.306 1.00 88.38 80 LYS A O 1
ATOM 639 N N . LEU A 1 81 ? -2.308 3.839 -4.841 1.00 85.62 81 LEU A N 1
ATOM 640 C CA . LEU A 1 81 ? -2.277 3.362 -3.461 1.00 85.62 81 LEU A CA 1
ATOM 641 C C . LEU A 1 81 ? -0.957 3.745 -2.775 1.00 85.62 81 LEU A C 1
ATOM 643 O O . LEU A 1 81 ? -0.973 4.221 -1.645 1.00 85.62 81 LEU A O 1
ATOM 647 N N . ALA A 1 82 ? 0.175 3.606 -3.469 1.00 84.75 82 ALA A N 1
ATOM 648 C CA . ALA A 1 82 ? 1.481 4.037 -2.979 1.00 84.75 82 ALA A CA 1
ATOM 649 C C . ALA A 1 82 ? 1.526 5.552 -2.743 1.00 84.75 82 ALA A C 1
ATOM 651 O O . ALA A 1 82 ? 1.998 5.993 -1.699 1.00 84.75 82 ALA A O 1
ATOM 652 N N . GLN A 1 83 ? 0.985 6.352 -3.663 1.00 86.62 83 GLN A N 1
ATOM 653 C CA . GLN A 1 83 ? 0.886 7.803 -3.508 1.00 86.62 83 GLN A CA 1
ATOM 654 C C . GLN A 1 83 ? 0.008 8.187 -2.312 1.00 86.62 83 GLN A C 1
ATOM 656 O O . GLN A 1 83 ? 0.403 9.034 -1.516 1.00 86.62 83 GLN A O 1
ATOM 661 N N . ALA A 1 84 ? -1.141 7.532 -2.139 1.00 85.75 84 ALA A N 1
ATOM 662 C CA . ALA A 1 84 ? -2.037 7.796 -1.018 1.00 85.75 84 ALA A CA 1
ATOM 663 C C . ALA A 1 84 ? -1.482 7.319 0.337 1.00 85.75 84 ALA A C 1
ATOM 665 O O . ALA A 1 84 ? -1.870 7.857 1.366 1.00 85.75 84 ALA A O 1
ATOM 666 N N . MET A 1 85 ? -0.558 6.353 0.338 1.00 81.56 85 MET A N 1
ATOM 667 C CA . MET A 1 85 ? 0.206 5.931 1.518 1.00 81.56 85 MET A CA 1
ATOM 668 C C . MET A 1 85 ? 1.500 6.741 1.735 1.00 81.56 85 MET A C 1
ATOM 670 O O . MET A 1 85 ? 2.254 6.438 2.653 1.00 81.56 85 MET A O 1
ATOM 674 N N . GLY A 1 86 ? 1.785 7.751 0.906 1.00 76.25 86 GLY A N 1
ATOM 675 C CA . GLY A 1 86 ? 2.984 8.588 1.045 1.00 76.25 86 GLY A CA 1
ATOM 676 C C . GLY A 1 86 ? 4.281 7.979 0.491 1.00 76.25 86 GLY A C 1
ATOM 677 O O . GLY A 1 86 ? 5.346 8.559 0.666 1.00 76.25 86 GLY A O 1
ATOM 678 N N . PHE A 1 87 ? 4.215 6.850 -0.222 1.00 73.50 87 PHE A N 1
ATOM 679 C CA . PHE A 1 87 ? 5.368 6.200 -0.869 1.00 73.50 87 PHE A CA 1
ATOM 680 C C . PHE A 1 87 ? 5.622 6.672 -2.313 1.00 73.50 87 PHE A C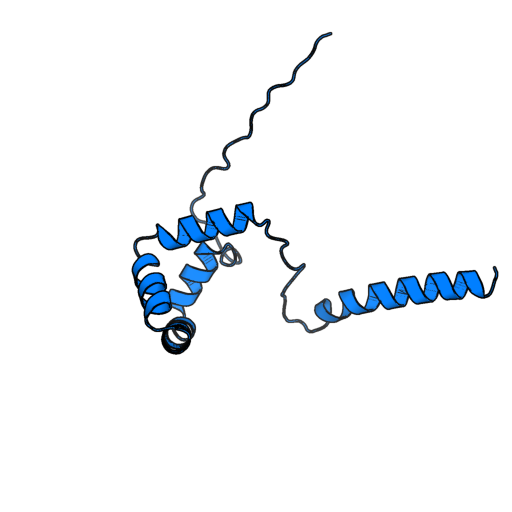 1
ATOM 682 O O . PHE A 1 87 ? 6.621 6.298 -2.922 1.00 73.50 87 PHE A O 1
ATOM 689 N N . GLY A 1 88 ? 4.705 7.451 -2.896 1.00 62.06 88 GLY A N 1
ATOM 690 C CA . GLY A 1 88 ? 4.716 7.810 -4.321 1.00 62.06 88 GLY A CA 1
ATOM 691 C C . GLY A 1 88 ? 5.605 8.993 -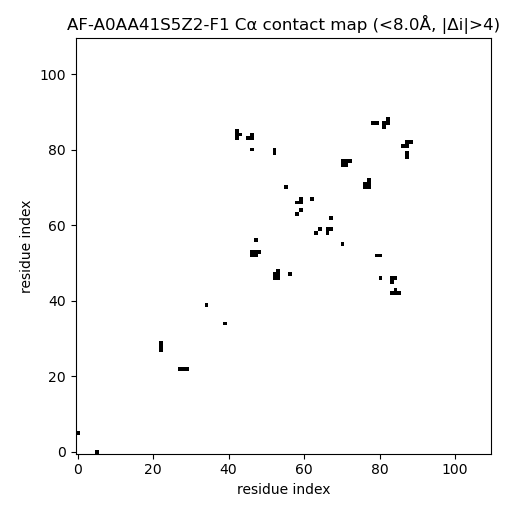4.721 1.00 62.06 88 GLY A C 1
ATOM 692 O O . GLY A 1 88 ? 5.715 9.261 -5.912 1.00 62.06 88 GLY A O 1
ATOM 693 N N . ASP A 1 89 ? 6.246 9.690 -3.778 1.00 53.38 89 ASP A N 1
ATOM 694 C CA . ASP A 1 89 ? 6.969 10.949 -4.045 1.00 53.38 89 ASP A CA 1
ATOM 695 C C . ASP A 1 89 ? 8.434 10.765 -4.501 1.00 53.38 89 ASP A C 1
ATOM 697 O O . ASP A 1 89 ? 9.280 11.635 -4.312 1.00 53.38 89 ASP A O 1
ATOM 701 N N . LEU A 1 90 ? 8.781 9.632 -5.127 1.00 52.25 90 LEU A N 1
ATOM 702 C CA . LEU A 1 90 ? 10.133 9.435 -5.682 1.00 52.25 90 LEU A CA 1
ATOM 703 C C . LEU A 1 90 ? 10.352 10.087 -7.062 1.00 52.25 90 LEU A C 1
ATOM 705 O O . LEU A 1 90 ? 11.404 9.892 -7.672 1.00 52.25 90 LEU A O 1
ATOM 709 N N . GLY A 1 91 ? 9.412 10.891 -7.565 1.00 49.56 91 GLY A N 1
ATOM 710 C CA . GLY A 1 91 ? 9.606 11.593 -8.832 1.00 49.56 91 GLY A CA 1
ATOM 711 C C . GLY A 1 91 ? 8.480 12.550 -9.217 1.00 49.56 91 GLY A C 1
ATOM 712 O O . GLY A 1 91 ? 7.511 12.125 -9.832 1.00 49.56 91 GLY A O 1
ATOM 713 N N . ASP A 1 92 ? 8.720 13.838 -8.952 1.00 43.41 92 ASP A N 1
ATOM 714 C CA . ASP A 1 92 ? 8.123 15.038 -9.572 1.00 43.41 92 ASP A CA 1
ATOM 715 C C . ASP A 1 92 ? 6.694 15.479 -9.153 1.00 43.41 92 ASP A C 1
ATOM 717 O O . ASP A 1 92 ? 5.679 14.958 -9.604 1.00 43.41 92 ASP A O 1
ATOM 721 N N . ASN A 1 93 ? 6.667 16.533 -8.321 1.00 55.88 93 ASN A N 1
ATOM 722 C CA . ASN A 1 93 ? 5.672 17.610 -8.163 1.00 55.88 93 ASN A CA 1
ATOM 723 C C . ASN A 1 93 ? 4.197 17.368 -8.570 1.00 55.88 93 ASN A C 1
ATOM 725 O O . ASN A 1 93 ? 3.818 17.609 -9.718 1.00 55.88 93 ASN A O 1
ATOM 729 N N . SER A 1 94 ? 3.299 17.212 -7.581 1.00 50.12 94 SER A N 1
ATOM 730 C CA . SER A 1 94 ? 2.063 18.026 -7.522 1.00 50.12 94 SER A CA 1
ATOM 731 C C . SER A 1 94 ? 1.217 17.848 -6.255 1.00 50.12 94 SER A C 1
ATOM 733 O O . SER A 1 94 ? 0.749 16.758 -5.952 1.00 50.12 94 SER A O 1
ATOM 735 N N . VAL A 1 95 ? 0.885 19.005 -5.667 1.00 46.38 95 VAL A N 1
ATOM 736 C CA . VAL A 1 95 ? -0.300 19.329 -4.848 1.00 46.38 95 VAL A CA 1
ATOM 737 C C . VAL A 1 95 ? -0.323 18.790 -3.415 1.00 46.38 95 VAL A C 1
ATOM 739 O O . VAL A 1 95 ? -0.669 17.648 -3.129 1.00 46.38 95 VAL A O 1
ATOM 742 N N . GLY A 1 96 ? 0.001 19.707 -2.500 1.00 57.12 96 GLY A N 1
ATOM 743 C CA . GLY A 1 96 ? 0.006 19.480 -1.066 1.00 57.12 96 GLY A CA 1
ATOM 744 C C . GLY A 1 96 ? -1.367 19.299 -0.427 1.00 57.12 96 GLY A C 1
ATOM 745 O O . GLY A 1 96 ? -2.404 19.667 -0.975 1.00 57.12 96 GLY A O 1
ATOM 746 N N . HIS A 1 97 ? -1.323 18.812 0.807 1.00 45.84 97 HIS A N 1
ATOM 747 C CA . HIS A 1 97 ? -2.361 19.040 1.795 1.00 45.84 97 HIS A CA 1
ATOM 748 C C . HIS A 1 97 ? -1.700 19.633 3.038 1.00 45.84 97 HIS A C 1
ATOM 750 O O . HIS A 1 97 ? -0.688 19.142 3.529 1.00 45.84 97 HIS A O 1
ATOM 756 N N . ASN A 1 98 ? -2.245 20.778 3.438 1.00 49.47 98 ASN A N 1
ATOM 757 C CA . ASN A 1 98 ? -1.850 21.606 4.565 1.00 49.47 98 ASN A CA 1
ATOM 758 C C . ASN A 1 98 ? -1.555 20.774 5.819 1.00 49.47 98 ASN A C 1
ATOM 760 O O . ASN A 1 98 ? -2.440 20.077 6.308 1.00 49.47 98 ASN A O 1
ATOM 764 N N . ALA A 1 99 ? -0.361 20.946 6.385 1.00 46.34 99 ALA A N 1
ATOM 765 C CA . ALA A 1 99 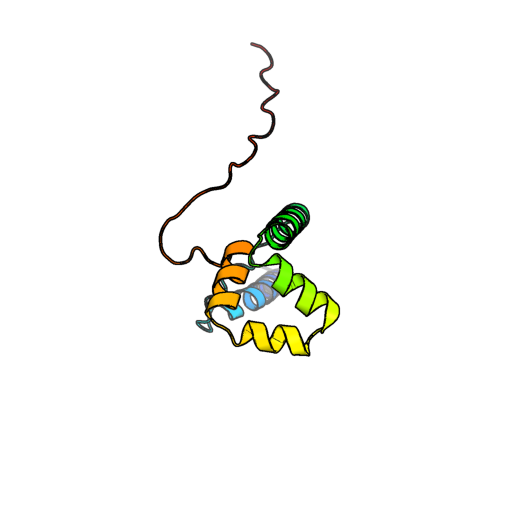? -0.157 20.678 7.799 1.00 46.34 99 ALA A CA 1
ATOM 766 C C . ALA A 1 99 ? -1.055 21.650 8.590 1.00 46.34 99 ALA A C 1
ATOM 768 O O . ALA A 1 99 ? -0.955 22.863 8.359 1.00 46.34 99 ALA A O 1
ATOM 769 N N . PRO A 1 100 ? -1.931 21.184 9.499 1.00 48.12 100 PRO A N 1
ATOM 770 C CA . PRO A 1 100 ? -2.495 22.073 10.496 1.00 48.12 100 PRO A CA 1
ATOM 771 C C . PRO A 1 100 ? -1.317 22.509 11.364 1.00 48.12 100 PRO A C 1
ATOM 773 O O . PRO A 1 100 ? -0.695 21.702 12.053 1.00 48.12 100 PRO A O 1
ATOM 776 N N . ASN A 1 101 ? -0.945 23.781 11.263 1.00 45.97 101 ASN A N 1
ATOM 777 C CA . ASN A 1 101 ? 0.004 24.364 12.188 1.00 45.97 101 ASN A CA 1
ATOM 778 C C . ASN A 1 101 ? -0.594 24.249 13.591 1.00 45.97 101 ASN A C 1
ATOM 780 O O . ASN A 1 101 ? -1.546 24.940 13.947 1.00 45.97 101 ASN A O 1
ATOM 78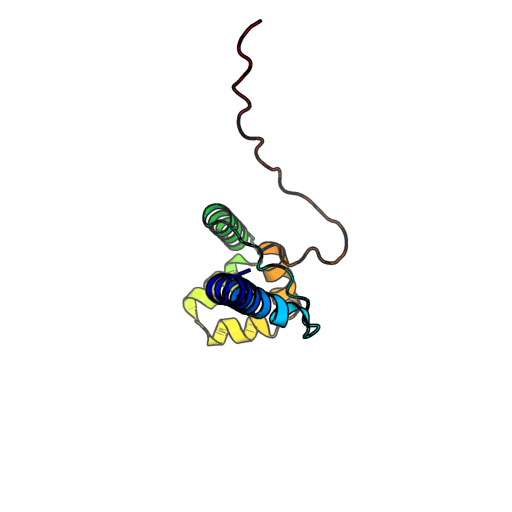4 N N . ALA A 1 1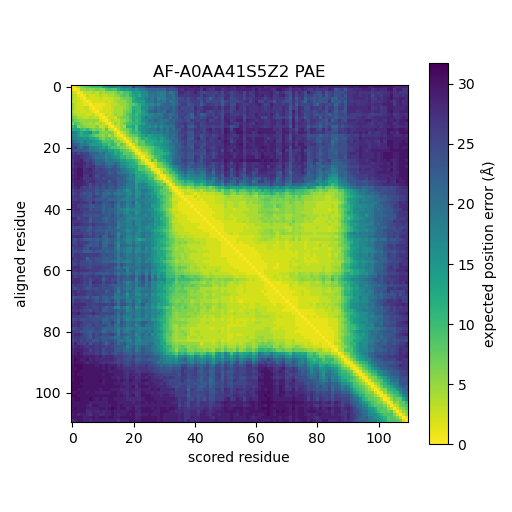02 ? -0.038 23.317 14.358 1.00 48.09 102 ALA A N 1
ATOM 785 C CA . ALA A 1 102 ? -0.242 23.230 15.782 1.00 48.09 102 ALA A CA 1
ATOM 786 C C . ALA A 1 102 ? 0.009 24.614 16.394 1.00 48.09 102 ALA A C 1
ATOM 788 O O . ALA A 1 102 ? 1.058 25.227 16.185 1.00 48.09 102 ALA A O 1
ATOM 789 N N . ASP A 1 103 ? -1.032 25.104 17.057 1.00 48.34 103 ASP A N 1
ATOM 790 C CA . ASP A 1 103 ? -0.994 25.898 18.275 1.00 48.34 103 ASP A CA 1
ATOM 791 C C . ASP A 1 103 ? 0.416 26.342 18.714 1.00 48.34 103 ASP A C 1
ATOM 793 O O . ASP A 1 103 ? 1.203 25.567 19.255 1.00 48.34 103 ASP A O 1
ATOM 797 N N . VAL A 1 104 ? 0.738 27.615 18.477 1.00 48.69 104 VAL A N 1
ATOM 798 C CA . VAL A 1 104 ? 1.857 28.292 19.145 1.00 48.69 104 VAL A CA 1
ATOM 799 C C . VAL A 1 104 ? 1.302 29.199 20.233 1.00 48.69 104 VAL A C 1
ATOM 801 O O . VAL A 1 104 ? 1.383 30.424 20.158 1.00 48.69 104 VAL A O 1
ATOM 804 N N . GLU A 1 105 ? 0.738 28.592 21.274 1.00 51.03 105 GLU A N 1
ATOM 805 C CA . GLU A 1 105 ? 0.553 29.260 22.554 1.00 51.03 105 GLU A CA 1
ATOM 806 C C . GLU A 1 105 ? 1.844 29.112 23.378 1.00 51.03 105 GLU A C 1
ATOM 808 O O . GLU A 1 105 ? 2.039 28.138 24.093 1.00 51.03 105 GLU A O 1
ATOM 813 N N . ALA A 1 106 ? 2.772 30.068 23.248 1.00 50.19 106 ALA A N 1
ATOM 814 C CA . ALA A 1 106 ? 3.729 30.419 24.305 1.00 50.19 106 ALA A CA 1
ATOM 815 C C . ALA A 1 106 ? 4.593 31.622 23.900 1.00 50.19 106 ALA A C 1
ATOM 817 O O . ALA A 1 106 ? 5.622 31.483 23.236 1.00 50.19 106 ALA A O 1
ATOM 818 N N . GLN A 1 107 ? 4.265 32.803 24.422 1.00 41.06 107 GLN A N 1
ATOM 819 C CA . GLN A 1 107 ? 5.319 33.753 24.766 1.00 41.06 107 GLN A CA 1
ATOM 820 C C . GLN A 1 107 ? 5.006 34.435 26.096 1.00 41.06 107 GLN A C 1
ATOM 822 O O . GLN A 1 107 ? 4.230 35.380 26.207 1.00 41.06 107 GLN A O 1
ATOM 827 N N . THR A 1 108 ? 5.621 33.843 27.118 1.00 44.47 108 THR A N 1
ATOM 828 C CA . THR A 1 108 ? 5.870 34.409 28.437 1.00 44.47 108 THR A CA 1
ATOM 829 C C . THR A 1 108 ? 6.839 35.594 28.350 1.00 44.47 108 THR A C 1
ATOM 831 O O . THR A 1 108 ? 7.613 35.729 27.403 1.00 44.47 108 THR A O 1
ATOM 834 N N . ALA A 1 109 ? 6.745 36.431 29.374 1.00 49.53 109 ALA A N 1
ATOM 835 C CA . ALA A 1 109 ? 7.367 37.722 29.603 1.00 49.53 109 ALA A CA 1
ATOM 836 C C . ALA A 1 109 ? 8.895 37.801 29.421 1.00 49.53 109 ALA A C 1
ATOM 838 O O . ALA A 1 109 ? 9.627 36.876 29.779 1.00 49.53 109 ALA A O 1
ATOM 839 N N . ASN A 1 110 ? 9.360 38.981 28.997 1.00 41.31 110 ASN A N 1
ATOM 840 C CA . ASN A 1 110 ? 10.294 39.834 29.751 1.00 41.31 110 ASN A CA 1
ATOM 841 C C . ASN A 1 110 ? 10.277 41.266 29.208 1.00 41.31 110 ASN A C 1
ATOM 843 O O . ASN A 1 110 ? 10.285 41.419 27.967 1.00 41.31 110 ASN A O 1
#